Protein AF-A0A2V3VH58-F1 (afdb_monomer_lite)

Radius of gyration: 14.11 Å; chains: 1; bounding box: 36×22×37 Å

Organism: NCBI:txid34015

Sequence (111 aa):
MMNDPALMLIALIGAHCLFDYAGQGDFMSKAKNRTTAIPGVPWQTVLASHAAIHGAAASLITGVWWVFFAEAAIHFMTDDAKCQGRISFNADQAIHIGCKLAWWGLAIGLT

Secondary structure (DSSP, 8-state):
----HHHHHHHHHHHHHIIIIIT--HHHHHHT-GGGPPTT--HHHHHHHHHHHHHHHHHHHHT-TTHHHHHHHHHHHHHHHHHTTSS-HHHHHHHHHHHHHHHHHHHHHT-

Structure (mmCIF, N/CA/C/O backbone):
data_AF-A0A2V3VH58-F1
#
_entry.id   AF-A0A2V3VH58-F1
#
loop_
_atom_site.group_PDB
_atom_site.id
_atom_site.type_symbol
_atom_site.label_atom_id
_atom_site.label_alt_id
_atom_site.label_comp_id
_atom_site.label_asym_id
_atom_site.label_entity_id
_atom_site.label_seq_id
_atom_site.pdbx_PDB_ins_code
_atom_site.Cartn_x
_atom_site.Cartn_y
_atom_site.Cartn_z
_atom_site.occupancy
_atom_site.B_iso_or_equiv
_atom_site.auth_seq_id
_atom_site.auth_comp_id
_atom_site.auth_asym_id
_atom_site.auth_atom_id
_atom_site.pdbx_PDB_model_num
ATOM 1 N N . MET A 1 1 ? 2.161 2.139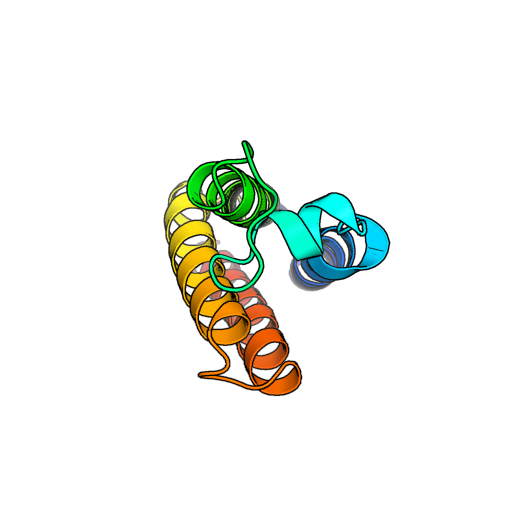 -19.531 1.00 65.25 1 MET A N 1
ATOM 2 C CA . MET A 1 1 ? 3.295 1.783 -18.660 1.00 65.25 1 MET A CA 1
ATOM 3 C C . MET A 1 1 ? 4.215 2.987 -18.584 1.00 65.25 1 MET A C 1
ATOM 5 O O . MET A 1 1 ? 4.447 3.608 -19.619 1.00 65.25 1 MET A O 1
ATOM 9 N N . MET A 1 2 ? 4.656 3.372 -17.386 1.00 79.12 2 MET A N 1
ATOM 10 C CA . MET A 1 2 ? 5.703 4.388 -17.250 1.00 79.12 2 MET A CA 1
ATOM 11 C C . MET A 1 2 ? 7.047 3.768 -17.642 1.00 79.12 2 MET A C 1
ATOM 13 O O . MET A 1 2 ? 7.496 2.835 -16.992 1.00 79.12 2 MET A O 1
ATOM 17 N N . ASN A 1 3 ? 7.674 4.284 -18.702 1.00 82.75 3 ASN A N 1
ATOM 18 C CA . ASN A 1 3 ? 8.941 3.751 -19.222 1.00 82.75 3 ASN A CA 1
ATOM 19 C C . ASN A 1 3 ? 10.176 4.278 -18.473 1.00 82.75 3 ASN A C 1
ATOM 21 O O . ASN A 1 3 ? 11.267 3.756 -18.661 1.00 82.75 3 ASN A O 1
ATOM 25 N N . ASP A 1 4 ? 10.022 5.328 -17.664 1.00 95.62 4 ASP A N 1
ATOM 26 C CA . ASP A 1 4 ? 11.096 5.882 -16.841 1.0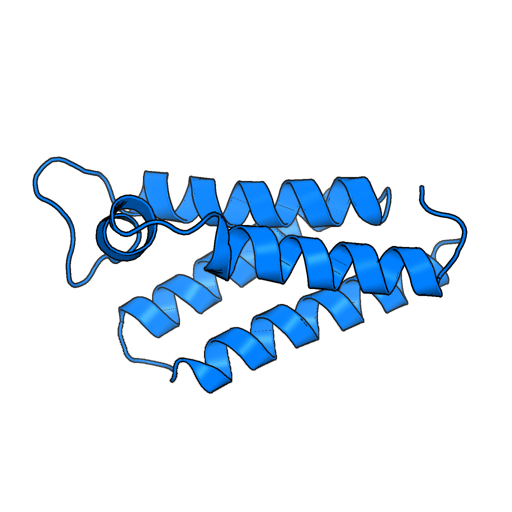0 95.62 4 ASP A CA 1
ATOM 27 C C . ASP A 1 4 ? 11.040 5.257 -15.431 1.00 95.62 4 ASP A C 1
ATOM 29 O O . ASP A 1 4 ? 10.088 5.527 -14.683 1.00 95.62 4 ASP A O 1
ATOM 33 N N . PRO A 1 5 ? 12.046 4.447 -15.040 1.00 95.81 5 PRO A N 1
ATOM 34 C CA . PRO A 1 5 ? 12.102 3.816 -13.726 1.00 95.81 5 PRO A CA 1
ATOM 35 C C . PRO A 1 5 ? 12.036 4.804 -12.560 1.00 95.81 5 PRO A C 1
ATOM 37 O O . PRO A 1 5 ? 11.414 4.500 -11.540 1.00 95.81 5 PRO A O 1
ATOM 40 N N . ALA A 1 6 ? 12.664 5.975 -12.683 1.00 97.25 6 ALA A N 1
ATOM 41 C CA . ALA A 1 6 ? 12.689 6.963 -11.612 1.00 97.25 6 ALA A CA 1
ATOM 42 C C . ALA A 1 6 ? 11.303 7.587 -11.424 1.00 97.25 6 ALA A C 1
ATOM 44 O O . ALA A 1 6 ? 10.809 7.665 -10.296 1.00 97.25 6 ALA A O 1
ATOM 45 N N . LEU A 1 7 ? 10.635 7.957 -12.522 1.00 97.94 7 LEU A N 1
ATOM 46 C CA . LEU A 1 7 ? 9.270 8.488 -12.460 1.00 97.94 7 LEU A CA 1
ATOM 47 C C . LEU A 1 7 ? 8.273 7.456 -11.932 1.00 97.94 7 LEU A C 1
ATOM 49 O O . LEU A 1 7 ? 7.393 7.818 -11.154 1.00 97.94 7 LEU A O 1
ATOM 53 N N . MET A 1 8 ? 8.431 6.180 -12.288 1.00 98.00 8 MET A N 1
ATOM 54 C CA . MET A 1 8 ? 7.590 5.109 -11.753 1.00 98.00 8 MET A CA 1
ATOM 55 C C . MET A 1 8 ? 7.721 4.987 -10.230 1.00 98.00 8 MET A C 1
ATOM 57 O O . MET A 1 8 ? 6.707 4.910 -9.535 1.00 98.00 8 MET A O 1
ATOM 61 N N . LEU A 1 9 ? 8.948 5.009 -9.695 1.00 98.25 9 LEU A N 1
ATOM 62 C CA . LEU A 1 9 ? 9.164 4.949 -8.247 1.00 98.25 9 LEU A CA 1
ATOM 63 C C . LEU A 1 9 ? 8.578 6.173 -7.535 1.00 98.25 9 LEU A C 1
ATOM 65 O O . LEU A 1 9 ? 7.884 6.028 -6.527 1.00 98.25 9 LEU A O 1
ATOM 69 N N . ILE A 1 10 ? 8.814 7.369 -8.086 1.00 98.50 10 ILE A N 1
ATOM 70 C CA . ILE A 1 10 ? 8.239 8.619 -7.574 1.00 98.50 10 ILE A CA 1
ATOM 71 C C . ILE A 1 10 ? 6.710 8.534 -7.565 1.00 98.50 10 ILE A C 1
ATOM 73 O O . ILE A 1 10 ? 6.090 8.902 -6.571 1.00 98.50 10 ILE A O 1
ATOM 77 N N . ALA A 1 11 ? 6.096 8.015 -8.630 1.00 98.56 11 ALA A N 1
ATOM 78 C CA . ALA A 1 11 ? 4.649 7.872 -8.724 1.00 98.56 11 ALA A CA 1
ATOM 79 C C . ALA A 1 11 ? 4.097 6.857 -7.712 1.00 98.56 11 ALA A C 1
ATOM 81 O O . ALA A 1 11 ? 3.084 7.139 -7.075 1.00 98.56 11 ALA A O 1
ATOM 82 N N . LEU A 1 12 ? 4.756 5.709 -7.514 1.00 98.62 12 LEU A N 1
ATOM 83 C CA . LEU A 1 12 ? 4.327 4.699 -6.538 1.00 98.62 12 LEU A CA 1
ATOM 84 C C . LEU A 1 12 ? 4.380 5.232 -5.099 1.00 98.62 12 LEU A C 1
ATOM 86 O O . LEU A 1 12 ? 3.424 5.060 -4.340 1.00 98.62 12 LEU A O 1
ATOM 90 N N . ILE A 1 13 ? 5.471 5.910 -4.731 1.00 98.75 13 ILE A N 1
ATOM 91 C CA . ILE A 1 13 ? 5.611 6.542 -3.409 1.00 98.75 13 ILE A CA 1
ATOM 92 C C . ILE A 1 13 ? 4.640 7.722 -3.277 1.00 98.75 13 ILE A C 1
ATOM 94 O O . ILE A 1 13 ? 3.993 7.884 -2.246 1.00 98.75 13 ILE A O 1
ATOM 98 N N . GLY A 1 14 ? 4.491 8.534 -4.322 1.00 98.81 14 GLY A N 1
ATOM 99 C CA . GLY A 1 14 ? 3.567 9.665 -4.339 1.00 98.81 14 GLY A CA 1
ATOM 100 C C . GLY A 1 14 ? 2.113 9.232 -4.165 1.00 98.81 14 GLY A C 1
ATOM 101 O O . GLY A 1 14 ? 1.394 9.830 -3.370 1.00 98.81 14 GLY A O 1
ATOM 102 N N . ALA A 1 15 ? 1.694 8.163 -4.846 1.00 98.69 15 ALA A N 1
ATOM 103 C CA . ALA A 1 15 ? 0.367 7.576 -4.696 1.00 98.69 15 ALA A CA 1
ATOM 104 C C . ALA A 1 15 ? 0.142 7.036 -3.277 1.00 98.69 15 ALA A C 1
ATOM 106 O O . ALA A 1 15 ? -0.905 7.295 -2.691 1.00 98.69 15 ALA A O 1
ATOM 107 N N . HIS A 1 16 ? 1.138 6.355 -2.697 1.00 98.62 16 HIS A N 1
ATOM 108 C CA . HIS A 1 16 ? 1.104 5.955 -1.287 1.00 98.62 16 HIS A CA 1
ATOM 109 C C . HIS A 1 16 ? 0.845 7.154 -0.372 1.00 98.62 16 HIS A C 1
ATOM 111 O O . HIS A 1 16 ? -0.140 7.174 0.361 1.00 98.62 16 HIS A O 1
ATOM 117 N N . CYS A 1 17 ? 1.678 8.191 -0.475 1.00 98.50 17 CYS A N 1
ATOM 118 C CA . CYS A 1 17 ? 1.542 9.399 0.331 1.00 98.50 17 CYS A CA 1
ATOM 119 C C . CYS A 1 17 ? 0.185 10.091 0.120 1.00 98.50 17 CYS A C 1
ATOM 121 O O . CYS A 1 17 ? -0.433 10.563 1.075 1.00 98.50 17 CYS A O 1
ATOM 123 N N . LEU A 1 18 ? -0.295 10.144 -1.124 1.00 98.69 18 LEU A N 1
ATOM 124 C CA . LEU A 1 18 ? -1.583 10.737 -1.455 1.00 98.69 18 LEU A CA 1
ATOM 125 C C . LEU A 1 18 ? -2.726 9.995 -0.764 1.00 98.69 18 LEU A C 1
ATOM 127 O O . LEU A 1 18 ? -3.581 10.651 -0.187 1.00 98.69 18 LEU A O 1
ATOM 131 N N . PHE A 1 19 ? -2.759 8.666 -0.803 1.00 98.31 19 PHE A N 1
ATOM 132 C CA . PHE A 1 19 ? -3.912 7.911 -0.312 1.00 98.31 19 PHE A CA 1
ATOM 133 C C . PHE A 1 19 ? -3.868 7.589 1.185 1.00 98.31 19 PHE A C 1
ATOM 135 O O . PHE A 1 19 ? -4.936 7.561 1.790 1.00 98.31 19 PHE A O 1
ATOM 142 N N . ASP A 1 20 ? -2.687 7.430 1.792 1.00 97.31 20 ASP A N 1
ATOM 143 C CA . ASP A 1 20 ? -2.542 7.142 3.233 1.00 97.31 20 ASP A CA 1
ATOM 144 C C . ASP A 1 20 ? -2.474 8.404 4.108 1.00 97.31 20 ASP A C 1
ATOM 146 O O . ASP A 1 20 ? -2.759 8.337 5.307 1.00 97.31 20 ASP A O 1
ATOM 150 N N . TYR A 1 21 ? -2.117 9.556 3.526 1.00 96.00 21 TYR A N 1
ATOM 151 C CA . TYR A 1 21 ? -2.004 10.822 4.255 1.00 96.00 21 TYR A CA 1
ATOM 152 C C . TYR A 1 21 ? -3.018 11.847 3.750 1.00 96.00 21 TYR A C 1
ATOM 154 O O . TYR A 1 21 ? -4.067 12.024 4.361 1.00 96.00 21 TYR A O 1
ATOM 162 N N . ALA A 1 22 ? -2.737 12.518 2.631 1.00 97.25 22 ALA A N 1
ATOM 163 C CA . ALA A 1 22 ? -3.522 13.681 2.203 1.00 97.25 22 ALA A CA 1
ATOM 164 C C . ALA A 1 22 ? -4.991 13.341 1.873 1.00 97.25 22 ALA A C 1
ATOM 166 O O . ALA A 1 22 ? -5.894 14.128 2.148 1.00 97.25 22 ALA A O 1
ATOM 167 N N . GLY A 1 23 ? -5.228 12.168 1.293 1.00 96.81 23 GLY A N 1
ATOM 168 C CA . GLY A 1 23 ? -6.537 11.647 0.907 1.00 96.81 23 GLY A CA 1
ATOM 169 C C . GLY A 1 23 ? -7.217 10.817 1.996 1.00 96.81 23 GLY A C 1
ATOM 170 O O . GLY A 1 23 ? -8.421 10.571 1.910 1.00 96.81 23 GLY A O 1
ATOM 171 N N . GLN A 1 24 ? -6.491 10.421 3.045 1.00 96.50 24 GLN A N 1
ATOM 172 C CA . GLN A 1 24 ? -7.058 9.704 4.182 1.00 96.50 24 GLN A CA 1
ATOM 173 C C . GLN A 1 24 ? -7.574 10.686 5.235 1.00 96.50 24 GLN A C 1
ATOM 175 O O . GLN A 1 24 ? -6.950 10.924 6.268 1.00 96.50 24 GLN A O 1
ATOM 180 N N . GLY A 1 25 ? -8.759 11.238 4.986 1.00 95.00 25 GLY A N 1
ATOM 181 C CA . GLY A 1 25 ? -9.448 12.060 5.976 1.00 95.00 25 GLY A CA 1
ATOM 182 C C . GLY A 1 25 ? -9.891 11.273 7.217 1.00 95.00 25 GLY A C 1
ATOM 183 O O . GLY A 1 25 ? -9.909 10.038 7.248 1.00 95.00 25 GLY A O 1
ATOM 184 N N . ASP A 1 26 ? -10.348 12.016 8.222 1.00 94.62 26 ASP A N 1
ATOM 185 C CA . ASP A 1 26 ? -10.824 11.505 9.513 1.00 94.62 26 ASP A CA 1
ATOM 186 C C . ASP A 1 26 ? -11.832 10.356 9.399 1.00 94.62 26 ASP A C 1
ATOM 188 O O . ASP A 1 26 ? -11.748 9.374 10.139 1.00 94.62 26 ASP A O 1
ATOM 192 N N . PHE A 1 27 ? -12.775 10.469 8.456 1.00 95.44 27 PHE A N 1
ATOM 193 C CA . PHE A 1 27 ? -13.754 9.419 8.194 1.00 95.44 27 PHE A CA 1
ATOM 194 C C . PHE A 1 27 ? -13.070 8.110 7.799 1.00 95.44 27 PHE A C 1
ATOM 196 O O . PHE A 1 27 ? -13.309 7.099 8.446 1.00 95.44 27 PHE A O 1
ATOM 203 N N . MET A 1 28 ? -12.203 8.128 6.782 1.00 96.75 28 MET A N 1
ATOM 204 C CA . MET A 1 28 ? -11.543 6.925 6.267 1.00 96.75 28 MET A CA 1
ATOM 205 C C . MET A 1 28 ? -10.700 6.253 7.356 1.00 96.75 28 MET A C 1
ATOM 207 O O . MET A 1 28 ? -10.824 5.049 7.577 1.00 96.75 28 MET A O 1
ATOM 211 N N . SER A 1 29 ? -9.908 7.047 8.085 1.00 94.50 29 SER A N 1
ATOM 212 C CA . SER A 1 29 ? -9.038 6.564 9.164 1.00 94.50 29 SER A CA 1
ATOM 213 C C . SER A 1 29 ? -9.819 5.845 10.276 1.00 94.50 29 SER A C 1
ATOM 215 O O . SER A 1 29 ? -9.442 4.752 10.701 1.00 94.50 29 SER A O 1
ATOM 217 N N . LYS A 1 30 ? -10.951 6.416 10.712 1.00 95.31 30 LYS A N 1
ATOM 218 C CA . LYS A 1 30 ? -11.793 5.836 11.774 1.00 95.31 30 LYS A CA 1
ATOM 219 C C . LYS A 1 30 ? -12.660 4.686 11.261 1.00 95.31 30 LYS A C 1
ATOM 221 O O . LYS A 1 30 ? -12.755 3.649 11.909 1.00 95.31 30 LYS A O 1
ATOM 226 N N . ALA A 1 31 ? -13.282 4.852 10.097 1.00 96.56 31 ALA A N 1
ATOM 227 C CA . ALA A 1 31 ? -14.258 3.911 9.562 1.00 96.56 31 ALA A CA 1
ATOM 228 C C . ALA A 1 31 ? -13.633 2.605 9.056 1.00 96.56 31 ALA A C 1
ATOM 230 O O . ALA A 1 31 ? -14.296 1.574 9.118 1.00 96.56 31 ALA A O 1
ATOM 231 N N . LYS A 1 32 ? -12.371 2.613 8.597 1.00 97.00 32 LYS A N 1
ATOM 232 C CA . LYS A 1 32 ? -11.665 1.379 8.205 1.00 97.00 32 LYS A CA 1
ATOM 233 C C . LYS A 1 32 ? -11.236 0.522 9.401 1.00 97.00 32 LYS A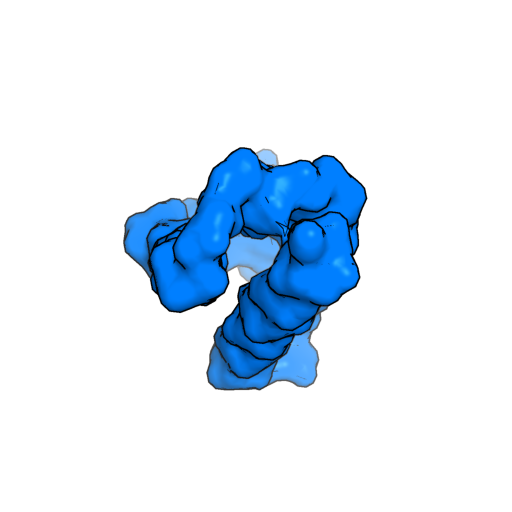 C 1
ATOM 235 O O . LYS A 1 32 ? -10.919 -0.654 9.238 1.00 97.00 32 LYS A O 1
ATOM 240 N N . ASN A 1 33 ? -11.231 1.095 10.604 1.00 97.19 33 ASN A N 1
ATOM 241 C CA . ASN A 1 33 ? -10.751 0.431 11.804 1.00 97.19 33 ASN A CA 1
ATOM 242 C C . ASN A 1 33 ? -11.850 -0.419 12.466 1.00 97.19 33 ASN A C 1
ATOM 244 O O . ASN A 1 33 ? -12.817 0.108 13.014 1.00 97.19 33 ASN A O 1
ATOM 248 N N . ARG A 1 34 ? -11.658 -1.745 12.500 1.00 94.88 34 ARG A N 1
ATOM 249 C CA . ARG A 1 34 ? -12.594 -2.683 13.145 1.00 94.88 34 ARG A CA 1
ATOM 250 C C . ARG A 1 34 ? -12.704 -2.541 14.666 1.00 94.88 34 ARG A C 1
ATOM 252 O O . ARG A 1 34 ? -13.708 -2.959 15.233 1.00 94.88 34 ARG A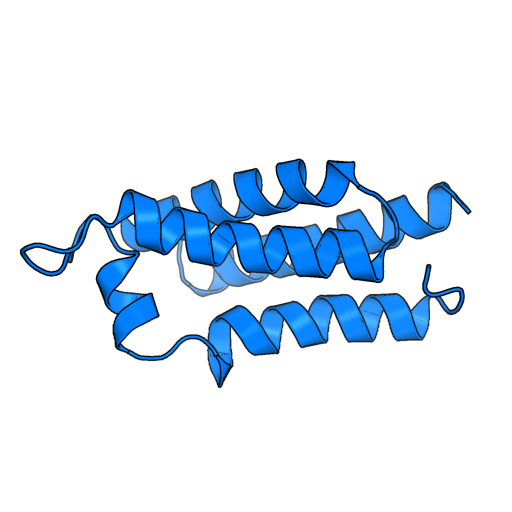 O 1
ATOM 259 N N . THR A 1 35 ? -11.675 -2.018 15.334 1.00 94.50 35 THR A N 1
ATOM 260 C CA . THR A 1 35 ? -11.644 -1.885 16.802 1.00 94.50 35 THR A CA 1
ATOM 261 C C . THR A 1 35 ? -12.289 -0.588 17.278 1.00 94.50 35 THR A C 1
ATOM 263 O O . THR A 1 35 ? -12.706 -0.492 18.428 1.00 94.50 35 THR A O 1
ATOM 266 N N . THR A 1 36 ? -12.438 0.387 16.381 1.00 88.81 36 THR A N 1
ATOM 267 C CA . THR A 1 36 ? -13.089 1.678 16.635 1.00 88.81 36 THR A CA 1
ATOM 268 C C . THR A 1 36 ? -14.133 1.976 15.560 1.00 88.81 36 THR A C 1
ATOM 270 O O . THR A 1 36 ? -14.203 3.090 15.040 1.00 88.81 36 THR A O 1
ATOM 273 N N . ALA A 1 37 ? -14.903 0.956 15.179 1.00 82.12 37 ALA A N 1
ATOM 274 C CA . ALA A 1 37 ? -15.844 1.051 14.073 1.00 82.12 37 ALA A CA 1
ATOM 275 C C . ALA A 1 37 ? -16.921 2.114 14.339 1.00 82.12 37 ALA A C 1
ATOM 277 O O . ALA A 1 37 ? -17.453 2.230 15.446 1.00 82.12 37 ALA A O 1
ATOM 278 N N . ILE A 1 38 ? -17.271 2.871 13.300 1.00 94.50 38 ILE A N 1
ATOM 279 C CA . ILE A 1 38 ? -18.366 3.840 13.359 1.00 94.50 38 ILE A CA 1
ATOM 280 C C . ILE A 1 38 ? -19.695 3.066 13.283 1.00 94.50 38 ILE A C 1
ATOM 282 O O . ILE A 1 38 ? -19.872 2.282 12.345 1.00 94.50 38 ILE A O 1
ATOM 286 N N . PRO A 1 39 ? -20.645 3.261 14.220 1.00 94.31 39 PRO A N 1
ATOM 287 C CA . PRO A 1 39 ? -21.938 2.581 14.178 1.00 94.31 39 PRO A CA 1
ATOM 288 C C . PRO A 1 39 ? -22.646 2.760 12.829 1.00 94.31 39 PRO A C 1
ATOM 290 O O . PRO A 1 39 ? -22.773 3.874 12.328 1.00 94.31 39 PRO A O 1
ATOM 293 N N . GLY A 1 40 ? -23.099 1.653 12.235 1.00 95.50 40 GLY A N 1
ATOM 294 C CA . GLY A 1 40 ? -23.763 1.649 10.926 1.00 95.50 40 GLY A CA 1
ATOM 295 C C . GLY A 1 40 ? -22.825 1.700 9.713 1.00 95.50 40 GLY A C 1
ATOM 296 O O . GLY A 1 40 ? -23.310 1.610 8.588 1.00 95.50 40 GLY A O 1
ATOM 297 N N . VAL A 1 41 ? -21.503 1.789 9.908 1.00 97.31 41 VAL A N 1
ATOM 298 C CA . VAL A 1 41 ? -20.517 1.783 8.818 1.00 97.31 41 VAL A CA 1
ATOM 299 C C . VAL A 1 41 ? -19.753 0.451 8.810 1.00 97.31 41 VAL A C 1
ATOM 301 O O . VAL A 1 41 ? -19.025 0.157 9.760 1.00 97.31 41 VAL A O 1
ATOM 304 N N . PRO A 1 42 ? -19.884 -0.378 7.758 1.00 96.81 42 PRO A N 1
ATOM 305 C CA . PRO A 1 42 ? -19.179 -1.653 7.677 1.00 96.81 42 PRO A CA 1
ATOM 306 C C . PRO A 1 42 ? -17.690 -1.424 7.395 1.00 96.81 42 PRO A C 1
ATOM 308 O O . PRO A 1 42 ? -17.296 -1.130 6.262 1.00 96.81 42 PRO A O 1
ATOM 311 N N . TRP A 1 43 ? -16.851 -1.594 8.419 1.00 97.69 43 TRP A N 1
ATOM 312 C CA . TRP A 1 43 ? -15.407 -1.351 8.328 1.00 97.69 43 TRP A CA 1
ATOM 313 C C . TRP A 1 43 ? -14.740 -2.150 7.204 1.00 97.69 43 TRP A C 1
ATOM 315 O O . TRP A 1 43 ? -13.827 -1.642 6.560 1.00 97.69 43 TRP A O 1
ATOM 325 N N . GLN A 1 44 ? -15.238 -3.357 6.903 1.00 97.62 44 GLN A N 1
ATOM 326 C CA . GLN A 1 44 ? -14.728 -4.207 5.824 1.00 97.62 44 GLN A CA 1
ATOM 327 C C . GLN A 1 44 ? -14.811 -3.500 4.476 1.00 97.62 44 GLN A C 1
ATOM 329 O O . GLN A 1 44 ? -13.878 -3.571 3.687 1.00 97.62 44 GLN A O 1
ATOM 334 N N . THR A 1 45 ? -15.933 -2.825 4.213 1.00 97.88 45 THR A N 1
ATOM 335 C CA . THR A 1 45 ? -16.168 -2.146 2.933 1.00 97.88 45 THR A CA 1
ATOM 336 C C . THR A 1 45 ? -15.257 -0.936 2.810 1.00 97.88 45 THR A C 1
ATOM 338 O O . THR A 1 45 ? -14.677 -0.705 1.753 1.00 97.88 45 THR A O 1
ATOM 341 N N . VAL A 1 46 ? -15.089 -0.188 3.901 1.00 98.06 46 VAL A N 1
ATOM 342 C CA . VAL A 1 46 ? -14.226 0.995 3.925 1.00 98.06 46 VAL A CA 1
ATOM 343 C C . VAL A 1 46 ? -12.757 0.600 3.781 1.00 98.06 46 VAL A C 1
ATOM 345 O O . VAL A 1 46 ? -12.062 1.153 2.931 1.00 98.06 46 VAL A O 1
ATOM 348 N N . LEU A 1 47 ? -12.301 -0.404 4.534 1.00 98.50 47 LEU A N 1
ATOM 349 C CA . LEU A 1 47 ? -10.934 -0.907 4.436 1.00 98.50 47 LEU A CA 1
ATOM 350 C C . LEU A 1 47 ? -10.651 -1.532 3.067 1.00 98.50 47 LEU A C 1
ATOM 352 O O . LEU A 1 47 ? -9.614 -1.251 2.477 1.00 98.50 47 LEU A O 1
ATOM 356 N N . ALA A 1 48 ? -11.580 -2.325 2.526 1.00 98.62 48 ALA A N 1
ATOM 357 C CA . ALA A 1 48 ? -11.446 -2.881 1.182 1.00 98.62 48 ALA A CA 1
ATOM 358 C C . ALA A 1 48 ? -11.397 -1.783 0.116 1.00 98.62 48 ALA A C 1
ATOM 360 O O . ALA A 1 48 ? -10.599 -1.881 -0.809 1.00 98.62 48 ALA A O 1
ATOM 361 N N . SER A 1 49 ? -12.195 -0.720 0.256 1.00 98.44 49 SER A N 1
ATOM 362 C CA . SER A 1 49 ? -12.165 0.420 -0.668 1.00 98.44 49 SER A CA 1
ATOM 363 C C . SER A 1 49 ? -10.823 1.143 -0.612 1.00 98.44 49 SER A C 1
ATOM 365 O O . SER A 1 49 ? -10.240 1.436 -1.650 1.00 98.44 49 SER A O 1
ATOM 367 N N . HIS A 1 50 ? -10.301 1.381 0.591 1.00 98.50 50 HIS A N 1
ATOM 368 C CA . HIS A 1 50 ? -8.982 1.973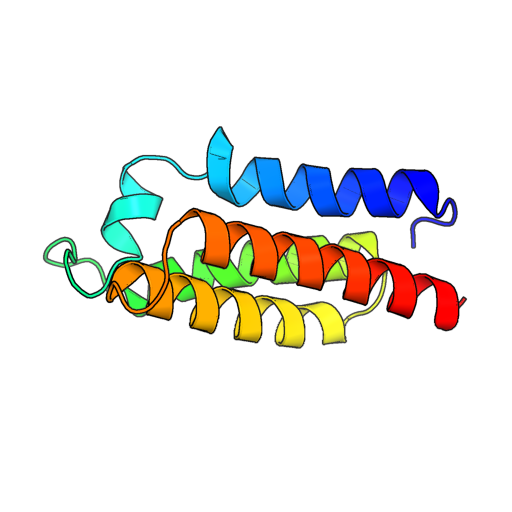 0.778 1.00 98.50 50 HIS A CA 1
ATOM 369 C C . HIS A 1 50 ? -7.875 1.094 0.175 1.00 98.50 50 HIS A C 1
ATOM 371 O O . HIS A 1 50 ? -7.105 1.550 -0.663 1.00 98.50 50 HIS A O 1
ATOM 377 N N . ALA A 1 51 ? -7.851 -0.199 0.484 1.00 98.81 51 ALA A N 1
ATOM 378 C CA . ALA A 1 51 ? -6.880 -1.114 -0.103 1.00 98.81 51 ALA A CA 1
ATOM 379 C C . ALA A 1 51 ? -6.998 -1.202 -1.641 1.00 98.81 51 ALA A C 1
ATOM 381 O O . ALA A 1 51 ? -5.991 -1.243 -2.351 1.00 98.81 51 ALA A O 1
ATOM 382 N N . ALA A 1 52 ? -8.221 -1.174 -2.179 1.00 98.88 52 ALA A N 1
ATOM 383 C CA . ALA A 1 52 ? -8.467 -1.224 -3.617 1.00 98.88 52 ALA A CA 1
ATOM 384 C C . ALA A 1 52 ? -7.931 0.010 -4.357 1.00 98.88 52 ALA A C 1
ATOM 386 O O . ALA A 1 52 ? -7.405 -0.150 -5.458 1.00 98.88 52 ALA A O 1
ATOM 387 N N . ILE A 1 53 ? -8.014 1.222 -3.786 1.00 98.75 53 ILE A N 1
ATOM 388 C CA . ILE A 1 53 ? -7.449 2.412 -4.452 1.00 98.75 53 ILE A CA 1
ATOM 389 C C . ILE A 1 53 ? -5.917 2.357 -4.516 1.00 98.75 53 ILE A C 1
ATOM 391 O O . ILE A 1 53 ? -5.343 2.744 -5.536 1.00 98.75 53 ILE A O 1
ATOM 395 N N . HIS A 1 54 ? -5.258 1.796 -3.495 1.00 98.81 54 HIS A N 1
ATOM 396 C CA . HIS A 1 54 ? -3.814 1.544 -3.523 1.00 98.81 54 HIS A CA 1
ATOM 397 C C . HIS A 1 54 ? -3.449 0.507 -4.589 1.00 98.81 54 HIS A C 1
ATOM 399 O O . HIS A 1 54 ? -2.567 0.759 -5.415 1.00 98.81 54 HIS A O 1
ATOM 405 N N . GLY A 1 55 ? -4.181 -0.611 -4.641 1.00 98.88 55 GLY A N 1
ATOM 406 C CA . GLY A 1 55 ? -4.002 -1.623 -5.682 1.00 98.88 55 GLY A CA 1
ATOM 407 C C . GLY A 1 55 ? -4.214 -1.074 -7.093 1.00 98.88 55 GLY A C 1
ATOM 408 O O . GLY A 1 55 ? -3.414 -1.343 -7.992 1.00 98.88 55 GLY A O 1
ATOM 409 N N . ALA A 1 56 ? -5.248 -0.255 -7.295 1.00 98.81 56 ALA A N 1
ATOM 410 C CA . ALA A 1 56 ? -5.535 0.362 -8.587 1.00 98.81 56 ALA A CA 1
ATOM 411 C C . ALA A 1 56 ? -4.399 1.290 -9.018 1.00 98.81 56 ALA A C 1
ATOM 413 O O . ALA A 1 56 ? -3.914 1.183 -10.143 1.00 98.81 56 ALA A O 1
ATOM 414 N N . ALA A 1 57 ? -3.923 2.148 -8.116 1.00 98.62 57 ALA A N 1
ATOM 415 C CA . ALA A 1 57 ? -2.809 3.039 -8.406 1.00 98.62 57 ALA A CA 1
ATOM 416 C C . ALA A 1 57 ? -1.530 2.266 -8.744 1.00 98.62 57 ALA A C 1
ATOM 418 O O . ALA A 1 57 ? -0.912 2.536 -9.774 1.00 98.62 57 ALA A O 1
ATOM 419 N N . ALA A 1 58 ? -1.168 1.264 -7.937 1.00 98.56 58 ALA A N 1
ATOM 420 C CA . ALA A 1 58 ? 0.010 0.439 -8.187 1.00 98.56 58 ALA A CA 1
ATOM 421 C C . ALA A 1 58 ? -0.071 -0.272 -9.548 1.00 98.56 58 ALA A C 1
ATOM 423 O O . ALA A 1 58 ? 0.888 -0.241 -10.322 1.00 98.56 58 ALA A O 1
ATOM 424 N N . SER A 1 59 ? -1.227 -0.849 -9.883 1.00 98.44 59 SER A N 1
ATOM 425 C CA . SER A 1 59 ? -1.445 -1.523 -11.166 1.00 98.44 59 SER A CA 1
ATOM 426 C C . SER A 1 59 ? -1.379 -0.567 -12.360 1.00 98.44 59 SER A C 1
ATOM 428 O O . SER A 1 59 ? -0.712 -0.865 -13.350 1.00 98.44 59 SER A O 1
ATOM 430 N N . LEU A 1 60 ? -2.008 0.608 -12.263 1.00 98.19 60 LEU A N 1
ATOM 431 C CA . LEU A 1 60 ? -2.001 1.611 -13.332 1.00 98.19 60 LEU A CA 1
ATOM 432 C C . LEU A 1 60 ? -0.599 2.179 -13.582 1.00 98.19 60 LEU A C 1
ATOM 434 O O . LEU A 1 60 ? -0.206 2.356 -14.736 1.00 98.19 60 LEU A O 1
ATOM 438 N N . ILE A 1 61 ? 0.159 2.441 -12.514 1.00 98.19 61 ILE A N 1
ATOM 439 C CA . ILE A 1 61 ? 1.516 2.994 -12.600 1.00 98.19 61 ILE A CA 1
ATOM 440 C C . ILE A 1 61 ? 2.481 1.968 -13.211 1.00 98.19 61 ILE A C 1
ATOM 442 O O . ILE A 1 61 ? 3.201 2.283 -14.161 1.00 98.19 61 ILE A O 1
ATOM 446 N N . THR A 1 62 ? 2.457 0.730 -12.710 1.00 97.69 62 THR A N 1
ATOM 447 C CA . THR A 1 62 ? 3.331 -0.354 -13.196 1.00 97.69 62 THR A CA 1
ATOM 448 C C . THR A 1 62 ? 2.907 -0.905 -14.557 1.00 97.69 62 THR A C 1
ATOM 450 O O . THR A 1 62 ? 3.725 -1.451 -15.289 1.00 97.69 62 THR A O 1
ATOM 453 N N . GLY A 1 63 ? 1.630 -0.770 -14.926 1.00 96.44 63 GLY A N 1
ATOM 454 C CA . GLY A 1 63 ? 1.053 -1.419 -16.104 1.00 96.44 63 GLY A CA 1
ATOM 455 C C . GLY A 1 63 ? 0.793 -2.920 -15.925 1.00 96.44 63 GLY A C 1
ATOM 456 O O . GLY A 1 63 ? 0.494 -3.597 -16.907 1.00 96.44 63 GLY A O 1
ATOM 457 N N . VAL A 1 64 ? 0.891 -3.451 -14.702 1.00 97.19 64 VAL A N 1
ATOM 458 C CA . VAL A 1 64 ? 0.716 -4.879 -14.404 1.00 97.19 64 VAL A CA 1
ATOM 459 C C . VAL A 1 64 ? -0.627 -5.093 -13.704 1.00 97.19 64 VAL A C 1
ATOM 461 O O . VAL A 1 64 ? -0.819 -4.686 -12.559 1.00 97.19 64 VAL A O 1
ATOM 464 N N . TRP A 1 65 ? -1.583 -5.739 -14.378 1.00 97.69 65 TRP A N 1
ATOM 465 C CA . TRP A 1 65 ? -2.966 -5.851 -13.880 1.00 97.69 65 TRP A CA 1
ATOM 466 C C . TRP A 1 65 ? -3.063 -6.581 -12.535 1.00 97.69 65 TRP A C 1
ATOM 468 O O . TRP A 1 65 ? -3.807 -6.165 -11.654 1.00 97.69 65 TRP A O 1
ATOM 478 N N . TRP A 1 66 ? -2.294 -7.656 -12.342 1.00 98.06 66 TRP A N 1
ATOM 479 C CA . TRP A 1 66 ? -2.428 -8.496 -11.151 1.00 98.06 66 TRP A CA 1
ATOM 480 C C . TRP A 1 66 ? -1.804 -7.866 -9.899 1.00 98.06 66 TRP A C 1
ATOM 482 O O . TRP A 1 66 ? -2.173 -8.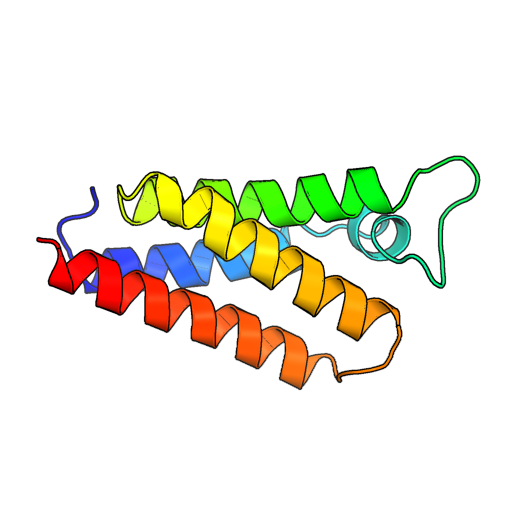249 -8.787 1.00 98.06 66 TRP A O 1
ATOM 492 N N . VAL A 1 67 ? -0.943 -6.848 -10.057 1.00 98.44 67 VAL A N 1
ATOM 493 C CA . VAL A 1 67 ? -0.435 -6.029 -8.939 1.00 98.44 67 VAL A CA 1
ATOM 494 C C . VAL A 1 67 ? -1.592 -5.373 -8.182 1.00 98.44 67 VAL A C 1
ATOM 496 O O . VAL A 1 67 ? -1.479 -5.189 -6.976 1.00 98.44 67 VAL A O 1
ATOM 499 N N . PHE A 1 68 ? -2.739 -5.133 -8.836 1.00 98.81 68 PHE A N 1
ATOM 500 C CA . PHE A 1 68 ? -3.967 -4.699 -8.167 1.00 98.81 68 PHE A CA 1
ATOM 501 C C . PHE A 1 68 ? -4.340 -5.616 -7.000 1.00 98.81 68 PHE A C 1
ATOM 503 O O . PHE A 1 68 ? -4.496 -5.155 -5.872 1.00 98.81 68 PHE A O 1
ATOM 510 N N . PHE A 1 69 ? -4.471 -6.916 -7.274 1.00 98.81 69 PHE A N 1
ATOM 511 C CA . PHE A 1 69 ? -4.933 -7.887 -6.286 1.00 98.81 69 PHE A CA 1
ATOM 512 C C . PHE A 1 69 ? -3.894 -8.098 -5.186 1.00 98.81 69 PHE A C 1
ATOM 514 O O . PHE A 1 69 ? -4.258 -8.206 -4.017 1.00 98.81 69 PHE A O 1
ATOM 521 N N . ALA A 1 70 ? -2.611 -8.134 -5.553 1.00 98.75 70 ALA A N 1
ATOM 522 C CA . ALA A 1 70 ? -1.530 -8.356 -4.603 1.00 98.75 70 ALA A CA 1
ATOM 523 C C . ALA A 1 70 ? -1.360 -7.174 -3.635 1.00 98.75 70 ALA A C 1
ATOM 525 O O . ALA A 1 70 ? -1.351 -7.375 -2.421 1.00 98.75 70 ALA A O 1
ATOM 526 N N . GLU A 1 71 ? -1.291 -5.946 -4.154 1.00 98.88 71 GLU A N 1
ATOM 527 C CA . GLU A 1 71 ? -1.203 -4.734 -3.336 1.00 98.88 71 GLU A CA 1
ATOM 528 C C . GLU A 1 71 ? -2.451 -4.568 -2.466 1.00 98.88 71 GLU A C 1
ATOM 530 O O . GLU A 1 71 ? -2.319 -4.368 -1.264 1.00 98.88 71 GLU A O 1
ATOM 535 N N . ALA A 1 72 ? -3.658 -4.726 -3.023 1.00 98.88 72 ALA A N 1
ATOM 536 C CA . ALA A 1 72 ? -4.886 -4.598 -2.239 1.00 98.88 72 ALA A CA 1
ATOM 537 C C . ALA A 1 72 ? -4.957 -5.635 -1.103 1.00 98.88 72 ALA A C 1
ATOM 539 O O . ALA A 1 72 ? -5.357 -5.303 0.011 1.00 98.88 72 ALA A O 1
ATOM 540 N N . ALA A 1 73 ? -4.537 -6.881 -1.339 1.00 98.88 73 ALA A N 1
ATOM 541 C CA . ALA A 1 73 ? -4.511 -7.896 -0.288 1.00 98.88 73 ALA A CA 1
ATOM 542 C C . ALA A 1 73 ? -3.516 -7.540 0.831 1.00 98.88 73 ALA A C 1
ATOM 544 O O . ALA A 1 73 ? -3.881 -7.566 2.009 1.00 98.88 73 ALA A O 1
ATOM 545 N N . ILE A 1 74 ? -2.280 -7.167 0.476 1.00 98.81 74 ILE A N 1
ATOM 546 C CA . ILE A 1 74 ? -1.245 -6.815 1.460 1.00 98.81 74 ILE A CA 1
ATOM 547 C C . ILE A 1 74 ? -1.628 -5.548 2.232 1.00 98.81 74 ILE A C 1
ATOM 549 O O . ILE A 1 74 ? -1.493 -5.524 3.458 1.00 98.81 74 ILE A O 1
ATOM 553 N N . HIS A 1 75 ? -2.147 -4.525 1.547 1.00 98.75 75 HIS A N 1
ATOM 554 C CA . HIS A 1 75 ? -2.563 -3.263 2.163 1.00 98.75 75 HIS A CA 1
ATOM 555 C C . HIS A 1 75 ? -3.711 -3.495 3.146 1.00 98.75 75 HIS A C 1
ATOM 557 O O . HIS A 1 75 ? -3.632 -3.068 4.294 1.00 98.75 75 HIS A O 1
ATOM 563 N N . PHE A 1 76 ? -4.723 -4.281 2.755 1.00 98.81 76 PHE A N 1
ATOM 564 C CA . PHE A 1 76 ? -5.824 -4.659 3.647 1.00 98.81 76 PHE A CA 1
ATOM 565 C C . PHE A 1 76 ? -5.315 -5.358 4.913 1.00 98.81 76 PHE A C 1
ATOM 567 O O . PHE A 1 76 ? -5.704 -4.996 6.021 1.00 98.81 76 PHE A O 1
ATOM 574 N N . MET A 1 77 ? -4.442 -6.360 4.764 1.00 98.75 77 MET A N 1
ATOM 575 C CA . MET A 1 77 ? -3.915 -7.130 5.897 1.00 98.75 77 MET A CA 1
ATOM 576 C C . MET A 1 77 ? -3.051 -6.276 6.834 1.00 98.75 77 MET A C 1
ATOM 578 O O . MET A 1 77 ? -3.141 -6.421 8.054 1.00 98.75 77 MET A O 1
ATOM 582 N N . THR A 1 78 ? -2.227 -5.392 6.272 1.00 98.69 78 THR A N 1
ATOM 583 C CA . THR A 1 78 ? -1.321 -4.514 7.028 1.00 98.69 78 THR A CA 1
ATOM 584 C C . THR A 1 78 ? -2.100 -3.475 7.824 1.00 98.69 78 THR A C 1
ATOM 586 O O . THR A 1 78 ? -1.938 -3.380 9.044 1.00 98.69 78 THR A O 1
ATOM 589 N N . ASP A 1 79 ? -3.020 -2.772 7.168 1.00 98.25 79 ASP A N 1
ATOM 590 C CA . ASP A 1 79 ? -3.875 -1.792 7.828 1.00 98.25 79 ASP A CA 1
ATOM 591 C C . ASP A 1 79 ? -4.740 -2.431 8.912 1.00 98.25 79 ASP A C 1
ATOM 593 O O . ASP A 1 79 ? -4.868 -1.884 10.007 1.00 98.25 79 ASP A O 1
ATOM 597 N N . ASP A 1 80 ? -5.313 -3.605 8.641 1.00 98.44 80 ASP A N 1
ATOM 598 C CA . ASP A 1 80 ? -6.109 -4.335 9.621 1.00 98.44 80 ASP A CA 1
ATOM 599 C C . ASP A 1 80 ? -5.278 -4.733 10.848 1.00 98.44 80 ASP A C 1
ATOM 601 O O . ASP A 1 80 ? -5.747 -4.640 11.988 1.00 98.44 80 ASP A O 1
ATOM 605 N N . ALA A 1 81 ? -4.027 -5.154 10.636 1.00 98.56 81 ALA A N 1
ATOM 606 C CA . ALA A 1 81 ? -3.096 -5.461 11.715 1.00 98.56 81 ALA A CA 1
ATOM 607 C C . ALA A 1 81 ? -2.751 -4.209 12.539 1.00 98.56 81 ALA A C 1
ATOM 609 O O . ALA A 1 81 ? -2.744 -4.286 13.773 1.00 98.56 81 ALA A O 1
ATOM 610 N N . LYS A 1 82 ? -2.537 -3.054 11.892 1.00 98.12 82 LYS A N 1
ATOM 611 C CA . LYS A 1 82 ? -2.341 -1.761 12.572 1.00 98.12 82 LYS A CA 1
ATOM 612 C C . LYS A 1 82 ? -3.580 -1.362 13.373 1.00 98.12 82 LYS A C 1
ATOM 614 O O . LYS A 1 82 ? -3.463 -1.024 14.547 1.00 98.12 82 LYS A O 1
ATOM 619 N N . CYS A 1 83 ? -4.768 -1.443 12.778 1.00 97.38 83 CYS A N 1
ATOM 620 C CA . CYS A 1 83 ? -6.046 -1.121 13.419 1.00 97.38 83 CYS A CA 1
ATOM 621 C C . CYS A 1 83 ? -6.335 -1.989 14.657 1.00 97.38 83 CYS A C 1
ATOM 623 O O . CYS A 1 83 ? -7.004 -1.546 15.591 1.00 97.38 83 CYS A O 1
ATOM 625 N N . GLN A 1 84 ? -5.804 -3.212 14.688 1.00 97.69 84 GLN A N 1
ATOM 626 C CA . GLN A 1 84 ? -5.855 -4.116 15.841 1.00 97.69 84 GLN A CA 1
ATOM 627 C C . GLN A 1 84 ? -4.718 -3.910 16.854 1.00 97.69 84 GLN A C 1
ATOM 629 O O . GLN A 1 84 ? -4.656 -4.639 17.842 1.00 97.69 84 GLN A O 1
ATOM 634 N N . GLY A 1 85 ? -3.796 -2.976 16.612 1.00 97.50 85 GLY A N 1
ATOM 635 C CA . GLY A 1 85 ? -2.637 -2.732 17.473 1.00 97.50 85 GLY A CA 1
ATOM 636 C C . GLY A 1 85 ? -1.569 -3.830 17.424 1.00 97.50 85 GLY A C 1
ATOM 637 O O . GLY A 1 85 ? -0.731 -3.896 18.319 1.00 97.50 85 GLY A O 1
ATOM 638 N N . ARG A 1 86 ? -1.579 -4.704 16.405 1.00 98.50 86 ARG A N 1
ATOM 639 C CA . ARG A 1 86 ? -0.587 -5.788 16.252 1.00 98.50 86 ARG A CA 1
ATOM 640 C C . ARG A 1 86 ? 0.758 -5.287 15.728 1.00 98.50 86 ARG A C 1
ATOM 642 O O . ARG A 1 86 ? 1.776 -5.931 15.955 1.00 98.50 86 ARG A O 1
ATOM 649 N N . ILE A 1 87 ? 0.750 -4.162 15.017 1.00 98.56 87 ILE A N 1
ATOM 650 C CA . ILE A 1 87 ? 1.941 -3.485 14.500 1.00 98.56 87 ILE A CA 1
ATOM 651 C C . ILE A 1 87 ? 1.856 -1.985 14.793 1.00 98.56 87 ILE A C 1
ATOM 653 O O . ILE A 1 87 ? 0.767 -1.435 14.964 1.00 98.56 87 ILE A O 1
ATOM 657 N N . SER A 1 88 ? 3.011 -1.323 14.857 1.00 98.44 88 SER A N 1
ATOM 658 C CA . SER A 1 88 ? 3.083 0.128 15.033 1.00 98.44 88 SER A CA 1
ATOM 659 C C . SER A 1 88 ? 2.787 0.867 13.726 1.00 98.44 88 SER A C 1
ATOM 661 O O . SER A 1 88 ? 2.897 0.302 12.639 1.00 98.44 88 SER A O 1
ATOM 663 N N . PHE A 1 89 ? 2.493 2.166 13.828 1.00 97.12 89 PHE A N 1
ATOM 664 C CA . PHE A 1 89 ? 2.351 3.040 12.661 1.00 97.12 89 PHE A CA 1
ATOM 665 C C . PHE A 1 89 ? 3.596 3.009 11.758 1.00 97.12 89 PHE A C 1
ATOM 667 O O . PHE A 1 89 ? 3.486 2.900 10.545 1.00 97.12 89 PHE A O 1
ATOM 674 N N . ASN A 1 90 ? 4.798 3.031 12.340 1.00 98.38 90 ASN A N 1
ATOM 675 C CA . ASN A 1 90 ? 6.031 2.998 11.549 1.00 98.38 90 ASN A CA 1
ATOM 676 C C . ASN A 1 90 ? 6.250 1.644 10.861 1.00 98.38 90 ASN A C 1
ATOM 678 O O . ASN A 1 90 ? 6.769 1.610 9.749 1.00 98.38 90 ASN A O 1
ATOM 682 N N . ALA A 1 91 ? 5.854 0.535 11.497 1.00 98.62 91 ALA A N 1
ATOM 683 C CA . ALA A 1 91 ? 5.933 -0.787 10.881 1.00 98.62 91 ALA A CA 1
ATOM 684 C C . ALA A 1 91 ? 4.969 -0.910 9.689 1.00 98.62 91 ALA A C 1
ATOM 686 O O . ALA A 1 91 ? 5.358 -1.406 8.637 1.00 98.62 91 ALA A O 1
ATOM 687 N N . ASP A 1 92 ? 3.748 -0.397 9.834 1.00 98.31 92 ASP A N 1
ATOM 688 C CA . ASP A 1 92 ? 2.756 -0.284 8.761 1.00 98.31 92 ASP A CA 1
ATOM 689 C C . ASP A 1 92 ? 3.299 0.502 7.555 1.00 98.31 92 ASP A C 1
ATOM 691 O O . ASP A 1 92 ? 3.342 -0.016 6.440 1.00 98.31 92 ASP A O 1
ATOM 695 N N . GLN A 1 93 ? 3.840 1.700 7.786 1.00 98.25 93 GLN A N 1
ATOM 696 C CA . GLN A 1 93 ? 4.407 2.518 6.711 1.00 98.25 93 GLN A CA 1
ATOM 697 C C . GLN A 1 93 ? 5.634 1.868 6.053 1.00 98.25 93 GLN A C 1
ATOM 699 O O . GLN A 1 93 ? 5.788 1.932 4.832 1.00 98.25 93 GLN A O 1
ATOM 704 N N . ALA A 1 94 ? 6.483 1.187 6.829 1.00 98.69 94 ALA A N 1
ATOM 705 C CA . ALA A 1 94 ? 7.619 0.446 6.286 1.00 98.69 94 ALA A CA 1
ATOM 706 C C . ALA A 1 94 ? 7.173 -0.696 5.357 1.00 98.69 94 ALA A C 1
ATOM 708 O O . ALA A 1 94 ? 7.764 -0.878 4.292 1.00 98.69 94 ALA A O 1
ATOM 709 N N . ILE A 1 95 ? 6.112 -1.428 5.717 1.00 98.75 95 ILE A N 1
ATOM 710 C CA . ILE A 1 95 ? 5.531 -2.475 4.864 1.00 98.75 95 ILE A CA 1
ATOM 711 C C . ILE A 1 95 ? 4.981 -1.860 3.574 1.00 98.75 95 ILE A C 1
ATOM 713 O O . ILE A 1 95 ? 5.298 -2.346 2.486 1.00 98.75 95 ILE A O 1
ATOM 717 N N . HIS A 1 96 ? 4.215 -0.770 3.666 1.00 98.69 96 HIS A N 1
ATOM 718 C CA . HIS A 1 96 ? 3.637 -0.131 2.484 1.00 98.69 96 HIS A CA 1
ATOM 719 C C . HIS A 1 96 ? 4.709 0.398 1.521 1.00 98.69 96 HIS A C 1
ATOM 721 O O . HIS A 1 96 ? 4.583 0.171 0.315 1.00 98.69 96 HIS A O 1
ATOM 727 N N . ILE A 1 97 ? 5.778 1.029 2.021 1.00 98.69 97 ILE A N 1
ATOM 728 C CA . ILE A 1 97 ? 6.928 1.454 1.202 1.00 98.69 97 ILE A CA 1
ATOM 729 C C . ILE A 1 97 ? 7.675 0.247 0.623 1.00 98.69 97 ILE A C 1
ATOM 731 O O . ILE A 1 97 ? 8.017 0.253 -0.561 1.00 98.69 97 ILE A O 1
ATOM 735 N N . GLY A 1 98 ? 7.875 -0.811 1.413 1.00 98.75 98 GLY A N 1
ATOM 736 C CA . GLY A 1 98 ? 8.471 -2.064 0.948 1.00 98.75 98 GLY A CA 1
ATOM 737 C C . GLY A 1 98 ? 7.712 -2.673 -0.234 1.00 98.75 98 GLY A C 1
ATOM 738 O O . GLY A 1 98 ? 8.333 -3.080 -1.215 1.00 98.75 98 GLY A O 1
ATOM 739 N N . CYS A 1 99 ? 6.376 -2.641 -0.205 1.00 98.62 99 CYS A N 1
ATOM 740 C CA . CYS A 1 99 ? 5.546 -3.077 -1.331 1.00 98.62 99 CYS A CA 1
ATOM 741 C C . CYS A 1 99 ? 5.790 -2.224 -2.581 1.00 98.62 99 CYS A C 1
ATOM 743 O O . CYS A 1 99 ? 5.927 -2.766 -3.674 1.00 98.62 99 CYS A O 1
ATOM 745 N N . LYS A 1 100 ? 5.926 -0.898 -2.439 1.00 98.69 100 LYS A N 1
ATOM 746 C CA . LYS A 1 100 ? 6.169 -0.008 -3.590 1.00 98.69 100 LYS A CA 1
ATOM 747 C C . LYS A 1 100 ? 7.517 -0.292 -4.245 1.00 98.69 100 LYS A C 1
ATOM 749 O O . LYS A 1 100 ? 7.597 -0.333 -5.469 1.00 98.69 100 LYS A O 1
ATOM 754 N N . LEU A 1 101 ? 8.547 -0.560 -3.442 1.00 98.75 101 LEU A N 1
ATOM 755 C CA . LEU A 1 101 ? 9.856 -0.993 -3.936 1.00 98.75 101 LEU A CA 1
ATOM 756 C C . LEU A 1 101 ? 9.781 -2.358 -4.638 1.00 98.75 101 LEU A C 1
ATOM 758 O O . LEU A 1 101 ? 10.388 -2.530 -5.694 1.00 98.75 101 LEU A O 1
ATOM 762 N N . ALA A 1 102 ? 9.011 -3.304 -4.092 1.00 98.56 102 ALA A N 1
ATOM 763 C CA . ALA A 1 102 ? 8.816 -4.618 -4.700 1.00 98.56 102 ALA A CA 1
ATOM 764 C C . ALA A 1 102 ? 8.097 -4.527 -6.056 1.00 98.56 102 ALA A C 1
ATOM 766 O O . ALA A 1 102 ? 8.560 -5.118 -7.031 1.00 98.56 102 ALA A O 1
ATOM 767 N N . TRP A 1 103 ? 7.015 -3.748 -6.155 1.00 98.38 103 TRP A N 1
ATOM 768 C CA . TRP A 1 103 ? 6.295 -3.547 -7.417 1.00 98.38 103 TRP A CA 1
ATOM 769 C C . TRP A 1 103 ? 7.107 -2.785 -8.448 1.00 98.38 103 TRP A C 1
ATOM 771 O O . TRP A 1 103 ? 7.067 -3.136 -9.623 1.00 98.38 103 TRP A O 1
ATOM 781 N N . TRP A 1 104 ? 7.868 -1.783 -8.015 1.00 98.31 104 TRP A N 1
ATOM 782 C CA . TRP A 1 104 ? 8.804 -1.070 -8.874 1.00 98.31 104 TRP A CA 1
ATOM 783 C C . TRP A 1 104 ? 9.845 -2.019 -9.480 1.00 98.31 104 TRP A C 1
ATOM 785 O O . TRP A 1 104 ? 9.988 -2.071 -10.701 1.00 98.31 104 TRP A O 1
ATOM 795 N N . GLY A 1 105 ? 10.519 -2.818 -8.645 1.00 97.75 105 GLY A N 1
ATOM 796 C CA . GLY A 1 105 ? 11.511 -3.790 -9.110 1.00 97.75 105 GLY A CA 1
ATOM 797 C C . GLY A 1 105 ? 10.905 -4.863 -10.016 1.00 97.75 105 GLY A C 1
ATOM 798 O O . GLY A 1 105 ? 11.488 -5.210 -11.041 1.00 97.75 105 GLY A O 1
ATOM 799 N N . LEU A 1 106 ? 9.705 -5.343 -9.679 1.00 96.94 106 LEU A N 1
ATOM 800 C CA . LEU A 1 106 ? 8.967 -6.298 -10.501 1.00 96.94 106 LEU A CA 1
ATOM 801 C C . LEU A 1 106 ? 8.608 -5.725 -11.873 1.00 96.94 106 LEU A C 1
ATOM 803 O O . LEU A 1 106 ? 8.803 -6.400 -12.878 1.00 96.94 106 LEU A O 1
ATOM 807 N N . ALA A 1 107 ? 8.091 -4.498 -11.920 1.00 96.00 107 ALA A N 1
ATOM 808 C CA . ALA A 1 107 ? 7.685 -3.866 -13.167 1.00 96.00 107 ALA A CA 1
ATOM 809 C C . ALA A 1 107 ? 8.878 -3.683 -14.113 1.00 96.00 107 ALA A C 1
ATOM 811 O O . ALA A 1 107 ? 8.763 -4.043 -15.277 1.00 96.00 107 ALA A O 1
ATOM 812 N N . ILE A 1 108 ? 10.033 -3.233 -13.605 1.00 95.38 108 ILE A N 1
ATOM 813 C CA . ILE A 1 108 ? 11.268 -3.111 -14.404 1.00 95.38 108 ILE A CA 1
ATOM 814 C C . ILE A 1 108 ? 11.752 -4.476 -14.902 1.00 95.38 108 ILE A C 1
ATOM 816 O O . ILE A 1 108 ? 12.252 -4.586 -16.013 1.00 95.38 108 ILE A O 1
ATOM 820 N N . GLY A 1 109 ? 11.617 -5.531 -14.096 1.00 92.56 109 GLY A N 1
ATOM 821 C CA . GLY A 1 109 ? 12.025 -6.878 -14.502 1.00 92.56 109 GLY A CA 1
ATOM 822 C C . GLY A 1 109 ? 11.151 -7.508 -15.594 1.00 92.56 109 GLY A C 1
ATOM 823 O O . GLY A 1 109 ? 11.552 -8.509 -16.183 1.00 92.56 109 GLY A O 1
ATOM 824 N N . LEU A 1 110 ? 9.960 -6.958 -15.849 1.00 88.25 110 LEU A N 1
ATOM 825 C CA . LEU A 1 110 ? 9.026 -7.428 -16.879 1.00 88.25 110 LEU A CA 1
ATOM 826 C C . LEU A 1 110 ? 9.118 -6.634 -18.195 1.00 88.25 110 LEU A C 1
ATOM 828 O O . LEU A 1 110 ? 8.430 -6.997 -19.152 1.00 88.25 110 LEU A O 1
ATOM 832 N N . THR A 1 111 ? 9.921 -5.567 -18.233 1.00 72.06 111 THR A N 1
ATOM 833 C CA . THR A 1 111 ? 10.098 -4.648 -19.374 1.00 72.06 111 THR A CA 1
ATOM 834 C C . THR A 1 111 ? 11.458 -4.795 -20.017 1.00 72.06 111 THR A C 1
ATOM 836 O O . THR A 1 111 ? 11.508 -4.813 -21.265 1.00 72.06 111 THR A O 1
#

pLDDT: mean 96.57, std 4.97, range [65.25, 98.88]

InterPro domains:
  IPR021737 Bacteriophage phiKZ, Orf197 [PF11750] (8-101)

Foldseek 3Di:
DPPDLVVLLVQLVVQVCCLVPVVCDPCLLQCLQPVNHDPPRNNVVSLLVSLQSNLVSLCVSLVPNCSSVVSSVQLSVLSHCVSVVVDDPVVSVVSSSVSSVVSSVVSVVVD